Protein AF-A0A256WCF7-F1 (afdb_monomer)

pLDDT: mean 85.11, std 7.64, range [56.72, 96.38]

Sequence (107 aa):
MAYAKAINKQRKRTGKLFKEATKAECISCQDGITPSFYSDGGITKINIKAPEKQYPQICFDYIHQNPVKAGFVKTDVDWEFSSARDYFGGRKGTLVDFDMAKKYLDF

Solvent-accessible surface area (backbone atoms only — not comparable to full-atom values): 7014 Å² total; per-residue (Å²): 126,67,67,52,52,53,53,26,58,75,68,76,49,84,80,77,80,67,78,93,72,80,91,79,80,76,83,80,67,81,86,70,87,78,67,65,54,48,76,56,98,88,43,84,42,71,63,76,81,54,69,82,34,51,56,56,37,50,52,51,53,49,63,44,41,45,49,32,77,71,65,77,34,93,46,41,56,71,39,85,92,48,66,43,22,43,77,72,65,79,41,94,64,86,89,66,63,63,71,65,44,62,74,39,40,88,131

Radius of gyration: 20.77 Å; Cα contacts (8 Å, |Δi|>4): 76; chains: 1; bounding box: 57×39×44 Å

Mean predicted aligned error: 9.93 Å

Foldseek 3Di:
DVVQVVVCVVVVHDDGPDDPDDDDDDQPDDDDDDDQWDADPNDIDGPDDPVQQVVVASVVVVVLCVCVVVVNDVHSCPPPPDCSVVVVVVDVDPPDDVVVCVVRYDD

Secondary structure (DSSP, 8-state):
-HHHHHHHHHTT--S-SS-S------SS---S---SEEEETTEEEE----HHHHHHHHHHHHHHHHHHHTTS-SSGGG-TTSTHHHHTTS---SS--HHHHHHH---

Structure (mmCIF, N/CA/C/O backbone):
data_AF-A0A256WCF7-F1
#
_entry.id   AF-A0A256WCF7-F1
#
loop_
_atom_site.group_PDB
_atom_site.id
_atom_site.type_symbol
_atom_site.label_atom_id
_atom_site.label_alt_id
_atom_site.label_comp_id
_atom_site.label_asym_id
_atom_site.label_entity_id
_atom_site.label_seq_id
_atom_site.pdbx_PDB_ins_code
_atom_site.Cartn_x
_atom_site.Cartn_y
_atom_site.Cartn_z
_atom_site.occupancy
_atom_site.B_iso_or_equiv
_atom_site.auth_seq_id
_atom_site.auth_comp_id
_atom_site.auth_asym_id
_atom_site.auth_atom_id
_atom_site.pdbx_PDB_model_num
ATOM 1 N N . MET A 1 1 ? -32.553 10.235 16.517 1.00 56.72 1 MET A N 1
ATOM 2 C CA . MET A 1 1 ? -32.816 8.923 15.874 1.00 56.72 1 MET A CA 1
ATOM 3 C C . MET A 1 1 ? -33.013 7.832 16.933 1.00 56.72 1 MET A C 1
ATOM 5 O O . MET A 1 1 ? -32.041 7.413 17.552 1.00 56.72 1 MET A O 1
ATOM 9 N N . ALA A 1 2 ? -34.254 7.403 17.191 1.00 76.19 2 ALA A N 1
ATOM 10 C CA . ALA A 1 2 ? -34.583 6.400 18.221 1.00 76.19 2 ALA A CA 1
ATOM 11 C C . ALA A 1 2 ? -34.310 4.945 17.775 1.00 76.19 2 ALA A C 1
ATOM 13 O O . ALA A 1 2 ? -33.847 4.129 18.569 1.00 76.19 2 ALA A O 1
ATOM 14 N N . TYR A 1 3 ? -34.504 4.651 16.486 1.00 81.88 3 TYR A N 1
ATOM 15 C CA . TYR A 1 3 ? -34.320 3.325 15.881 1.00 81.88 3 TYR A CA 1
ATOM 16 C C . TYR A 1 3 ? -32.905 2.748 16.074 1.00 81.88 3 TYR A C 1
ATOM 18 O O . TYR A 1 3 ? -32.739 1.640 16.580 1.00 81.88 3 TYR A O 1
ATOM 26 N N . ALA A 1 4 ? -31.869 3.538 15.770 1.00 82.94 4 ALA A N 1
ATOM 27 C CA . ALA A 1 4 ? -30.476 3.116 15.932 1.00 82.94 4 ALA A CA 1
ATOM 28 C C . ALA A 1 4 ? -30.125 2.754 17.390 1.00 82.94 4 ALA A C 1
ATOM 30 O O . ALA A 1 4 ? -29.392 1.797 17.637 1.00 82.94 4 ALA A O 1
ATOM 31 N N . LYS A 1 5 ? -30.686 3.485 18.368 1.00 84.88 5 LYS A N 1
ATOM 32 C CA . LYS A 1 5 ? -30.499 3.194 19.799 1.00 84.88 5 LYS A CA 1
ATOM 33 C C . LYS A 1 5 ? -31.179 1.886 20.211 1.00 84.88 5 LYS A C 1
ATOM 35 O O . LYS A 1 5 ? -30.583 1.124 20.967 1.00 84.88 5 LYS A O 1
ATOM 40 N N . ALA A 1 6 ? -32.387 1.616 19.712 1.00 91.12 6 ALA A N 1
ATOM 41 C CA . ALA A 1 6 ? -33.121 0.387 20.016 1.00 91.12 6 ALA A CA 1
ATOM 42 C C . ALA A 1 6 ? -32.364 -0.866 19.540 1.00 91.12 6 ALA A C 1
ATOM 44 O O . ALA A 1 6 ? -32.182 -1.801 20.317 1.00 91.12 6 ALA A O 1
ATOM 45 N N . ILE A 1 7 ? -31.831 -0.844 18.313 1.00 90.12 7 ILE A N 1
ATOM 46 C CA . ILE A 1 7 ? -31.038 -1.953 17.756 1.00 90.12 7 ILE A CA 1
ATOM 47 C C . ILE A 1 7 ? -29.751 -2.181 18.548 1.00 90.12 7 ILE A C 1
ATOM 49 O O . ILE A 1 7 ? -29.406 -3.320 18.868 1.00 90.12 7 ILE A O 1
ATOM 53 N N . ASN A 1 8 ? -29.044 -1.103 18.893 1.00 92.31 8 ASN A N 1
ATOM 54 C CA . ASN A 1 8 ? -27.821 -1.203 19.681 1.00 92.31 8 ASN A CA 1
ATOM 55 C C . ASN A 1 8 ? -28.102 -1.796 21.068 1.00 92.31 8 ASN A C 1
ATOM 57 O O . ASN A 1 8 ? -27.409 -2.724 21.480 1.00 92.31 8 ASN A O 1
ATOM 61 N N . LYS A 1 9 ? -29.185 -1.373 21.732 1.00 92.00 9 LYS A N 1
ATOM 62 C CA . LYS A 1 9 ? -29.621 -1.950 23.011 1.00 92.00 9 LYS A CA 1
ATOM 63 C C . LYS A 1 9 ? -29.989 -3.434 22.883 1.00 92.00 9 LYS A C 1
ATOM 65 O O . LYS A 1 9 ? -29.507 -4.237 23.676 1.00 92.00 9 LYS A O 1
ATOM 70 N N . GLN A 1 10 ? -30.777 -3.809 21.873 1.00 94.44 10 GLN A N 1
ATOM 71 C CA . GLN A 1 10 ? -31.172 -5.202 21.619 1.00 94.44 10 GLN A CA 1
ATOM 72 C C . GLN A 1 10 ? -29.955 -6.116 21.410 1.00 94.44 10 GLN A C 1
ATOM 74 O O . GLN A 1 10 ? -29.932 -7.242 21.897 1.00 94.44 10 GLN A O 1
ATOM 79 N N . ARG A 1 11 ? -28.924 -5.628 20.710 1.00 93.31 11 ARG A N 1
ATOM 80 C CA . ARG A 1 11 ? -27.709 -6.397 20.403 1.00 93.31 11 ARG A CA 1
ATOM 81 C C . ARG A 1 11 ? -26.597 -6.265 21.451 1.00 93.31 11 ARG A C 1
ATOM 83 O O . ARG A 1 11 ? -25.505 -6.771 21.205 1.00 93.31 11 ARG A O 1
ATOM 90 N N . LYS A 1 12 ? -26.849 -5.588 22.580 1.00 93.94 12 LYS A N 1
ATOM 91 C CA . LYS A 1 12 ? -25.848 -5.270 23.620 1.00 93.94 12 LYS A CA 1
ATOM 92 C C . LYS A 1 12 ? -24.608 -4.543 23.058 1.00 93.94 12 LYS A C 1
ATOM 94 O O . LYS A 1 12 ? -23.477 -4.872 23.395 1.00 93.94 12 LYS A O 1
ATOM 99 N N . ARG A 1 13 ? -24.822 -3.566 22.170 1.00 91.38 13 ARG A N 1
ATOM 100 C CA . ARG A 1 13 ? -23.787 -2.749 21.507 1.00 91.38 13 ARG A CA 1
ATOM 101 C C . ARG A 1 13 ? -23.956 -1.274 21.866 1.00 91.38 13 ARG A C 1
ATOM 103 O O . ARG A 1 13 ? -25.040 -0.840 22.248 1.00 91.38 13 ARG A O 1
ATOM 110 N N . THR A 1 14 ? -22.909 -0.482 21.671 1.00 85.38 14 THR A N 1
ATOM 111 C CA . THR A 1 14 ? -22.932 0.983 21.808 1.00 85.38 14 THR A CA 1
ATOM 112 C C . THR A 1 14 ? -22.367 1.639 20.540 1.00 85.38 14 THR A C 1
ATOM 114 O O . THR A 1 14 ? -21.736 0.974 19.721 1.00 85.38 14 THR A O 1
ATOM 117 N N . GLY A 1 15 ? -22.636 2.934 20.333 1.00 81.81 15 GLY A N 1
ATOM 118 C CA . GLY A 1 15 ? -22.123 3.706 19.187 1.00 81.81 15 GLY A CA 1
ATOM 119 C C . GLY A 1 15 ? -23.176 4.111 18.146 1.00 81.81 15 GLY A C 1
ATOM 120 O O . GLY A 1 15 ? -24.380 3.943 18.351 1.00 81.81 15 GLY A O 1
ATOM 121 N N . LYS A 1 16 ? -22.727 4.698 17.027 1.00 84.25 16 LYS A N 1
ATOM 122 C CA . LYS A 1 16 ? -23.588 5.059 15.886 1.00 84.25 16 LYS A CA 1
ATOM 123 C C . LYS A 1 16 ? -23.830 3.820 15.013 1.00 84.25 16 LYS A C 1
ATOM 125 O O . LYS A 1 16 ? -22.873 3.173 14.604 1.00 84.25 16 LYS A O 1
ATOM 130 N N . LEU A 1 17 ? -25.097 3.500 14.724 1.00 83.94 17 LEU A N 1
ATOM 131 C CA . LEU A 1 17 ? -25.459 2.368 13.851 1.00 83.94 17 LEU A CA 1
ATOM 132 C C . LEU A 1 17 ? -25.105 2.638 12.378 1.00 83.94 17 LEU A C 1
ATOM 134 O O . LEU A 1 17 ? -24.702 1.728 11.665 1.00 83.94 17 LEU A O 1
ATOM 138 N N . PHE A 1 18 ? -25.214 3.897 11.955 1.00 81.94 18 PHE A N 1
ATOM 139 C CA . PHE A 1 18 ? -24.805 4.373 10.638 1.00 81.94 18 PHE A CA 1
ATOM 140 C C . PHE A 1 18 ? -23.6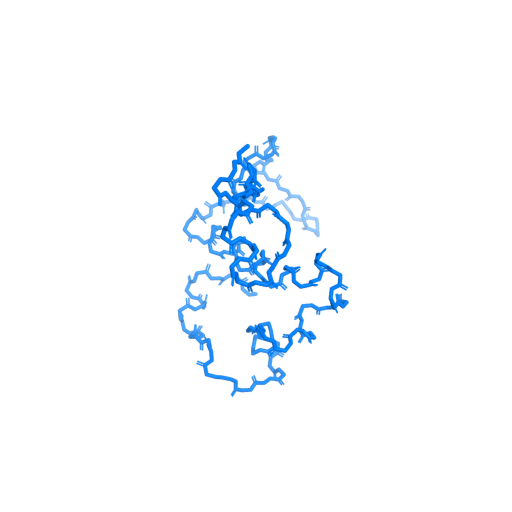97 5.412 10.828 1.00 81.94 18 PHE A C 1
ATOM 142 O O . PHE A 1 18 ? -23.858 6.347 11.617 1.00 81.94 18 PHE A O 1
ATOM 149 N N . LYS A 1 19 ? -22.558 5.239 10.152 1.00 74.31 19 LYS A N 1
ATOM 150 C CA . LYS A 1 19 ? -21.520 6.274 10.084 1.00 74.31 19 LYS A CA 1
ATOM 151 C C . LYS A 1 19 ? -21.917 7.272 8.997 1.00 74.31 19 LYS A C 1
ATOM 153 O O . LYS A 1 19 ? -22.164 6.870 7.870 1.00 74.31 19 LYS A O 1
ATOM 158 N N . GLU A 1 20 ? -21.983 8.554 9.349 1.00 73.25 20 GLU A N 1
ATOM 159 C CA . GLU A 1 20 ? -22.419 9.634 8.443 1.00 73.25 20 GLU A CA 1
ATOM 160 C C . GLU A 1 20 ? -21.383 9.973 7.356 1.00 73.25 20 GLU A C 1
ATOM 162 O O . GLU A 1 20 ? -21.750 10.565 6.349 1.00 73.25 20 GLU A O 1
ATOM 167 N N . ALA A 1 21 ? -20.113 9.581 7.523 1.00 74.56 21 ALA A N 1
ATOM 168 C CA . ALA A 1 21 ? -19.054 9.828 6.545 1.00 74.56 21 ALA A CA 1
ATOM 169 C C . ALA A 1 21 ? -18.086 8.638 6.439 1.00 74.56 21 ALA A C 1
ATOM 171 O O . ALA A 1 21 ? -17.515 8.196 7.442 1.00 74.56 21 ALA A O 1
ATOM 172 N N . THR A 1 22 ? -17.877 8.154 5.214 1.00 75.06 22 THR A N 1
ATOM 173 C CA . THR A 1 22 ? -16.792 7.231 4.852 1.00 75.06 22 THR A CA 1
ATOM 174 C C . THR A 1 22 ? -15.666 8.059 4.246 1.00 75.06 22 THR A C 1
ATOM 176 O O . THR A 1 22 ? -15.912 8.853 3.341 1.00 75.06 22 THR A 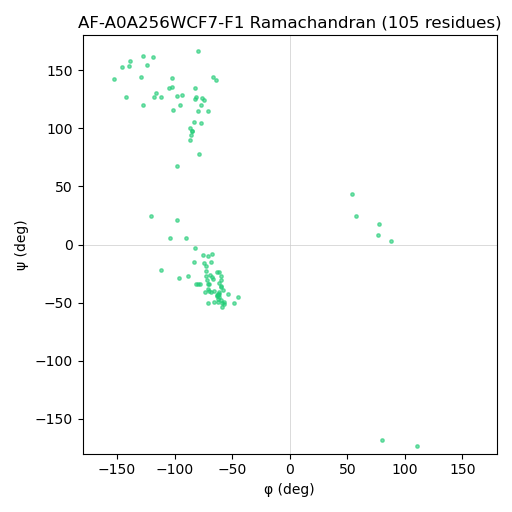O 1
ATOM 179 N N . LYS A 1 23 ? -14.434 7.910 4.744 1.00 73.88 23 LYS A N 1
ATOM 180 C CA . LYS A 1 23 ? -13.268 8.527 4.103 1.00 73.88 23 LYS A CA 1
ATOM 181 C C . LYS A 1 23 ? -12.923 7.710 2.860 1.00 73.88 23 LYS A C 1
ATOM 183 O O . LYS A 1 23 ? -12.754 6.499 2.973 1.00 73.88 23 LYS A O 1
ATOM 188 N N . ALA A 1 24 ? -12.841 8.367 1.711 1.00 81.25 24 ALA A N 1
ATOM 189 C CA . ALA A 1 24 ? -12.313 7.790 0.485 1.00 81.25 24 ALA A CA 1
ATOM 190 C C . ALA A 1 24 ? -11.003 8.506 0.161 1.00 81.25 24 ALA A C 1
ATOM 192 O O . ALA A 1 24 ? -10.969 9.736 0.126 1.00 81.25 24 ALA A O 1
ATOM 193 N N . GLU A 1 25 ? -9.936 7.742 -0.040 1.00 81.44 25 GLU A N 1
ATOM 194 C CA . GLU A 1 25 ? -8.686 8.274 -0.571 1.00 81.44 25 GLU A CA 1
ATOM 195 C C . GLU A 1 25 ? -8.698 8.080 -2.082 1.00 81.44 25 GLU A C 1
ATOM 197 O O . GLU A 1 25 ? -8.987 6.989 -2.579 1.00 81.44 25 GLU A O 1
ATOM 202 N N . CYS A 1 26 ? -8.433 9.156 -2.819 1.00 84.19 26 CYS A N 1
ATOM 203 C CA . CYS A 1 26 ? -8.246 9.040 -4.252 1.00 84.19 26 CYS A CA 1
ATOM 204 C C . CYS A 1 26 ? -6.845 8.482 -4.501 1.00 84.19 26 CYS A C 1
ATOM 206 O O . CYS A 1 26 ? -5.857 9.066 -4.073 1.00 84.19 26 CYS A O 1
ATOM 208 N N . ILE A 1 27 ? -6.774 7.329 -5.162 1.00 79.81 27 ILE A N 1
ATOM 209 C CA . ILE A 1 27 ? -5.512 6.618 -5.407 1.00 79.81 27 ILE A CA 1
ATOM 210 C C . ILE A 1 27 ? -4.861 7.104 -6.715 1.00 79.81 27 ILE A C 1
ATOM 212 O O . ILE A 1 27 ? -3.647 7.072 -6.865 1.00 79.81 27 ILE A O 1
ATOM 216 N N . SER A 1 28 ? -5.661 7.590 -7.667 1.00 80.19 28 SER A N 1
ATOM 217 C CA . SER A 1 28 ? -5.211 8.013 -8.999 1.00 80.19 28 SER A CA 1
ATOM 218 C C . SER A 1 28 ? -5.506 9.486 -9.294 1.00 80.19 28 SER A C 1
ATOM 220 O O . SER A 1 28 ? -5.671 9.858 -10.459 1.00 80.19 28 SER A O 1
ATOM 222 N N . CYS A 1 29 ? -5.637 10.325 -8.262 1.00 82.12 29 CYS A N 1
ATOM 223 C CA . CYS A 1 29 ? -5.787 11.763 -8.461 1.00 82.12 29 CYS A CA 1
ATOM 224 C C . CYS A 1 29 ? -4.528 12.344 -9.108 1.00 82.12 29 CYS A C 1
ATOM 226 O O . CYS A 1 29 ? -3.401 11.932 -8.837 1.00 82.12 29 CYS A O 1
ATOM 228 N N . GLN A 1 30 ? -4.735 13.298 -10.011 1.00 75.06 30 GLN A N 1
ATOM 229 C CA . GLN A 1 30 ? -3.645 14.077 -10.577 1.00 75.06 30 GLN A CA 1
ATOM 230 C C . GLN A 1 30 ? -3.353 15.235 -9.629 1.00 75.06 3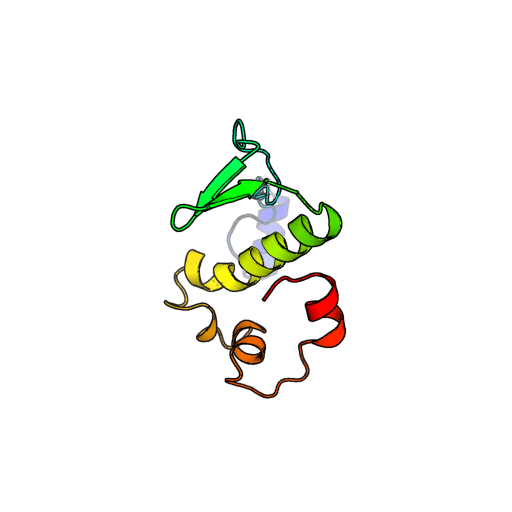0 GLN A C 1
ATOM 232 O O . GLN A 1 30 ? -4.031 16.260 -9.663 1.00 75.06 30 GLN A O 1
ATOM 237 N N . ASP A 1 31 ? -2.347 15.059 -8.780 1.00 70.69 31 ASP A N 1
ATOM 238 C CA . ASP A 1 31 ? -1.904 16.109 -7.871 1.00 70.69 31 ASP A CA 1
ATOM 239 C C . ASP A 1 31 ? -0.880 17.000 -8.589 1.00 70.69 31 ASP A C 1
ATOM 241 O O . ASP A 1 31 ? 0.325 16.751 -8.596 1.00 70.69 31 ASP A O 1
ATOM 245 N N . GLY A 1 32 ? -1.389 18.042 -9.252 1.00 80.25 32 GLY A N 1
ATOM 246 C CA . GLY A 1 32 ? -0.582 19.061 -9.923 1.00 80.25 32 GLY A CA 1
ATOM 247 C C . GLY A 1 32 ? -0.035 18.668 -11.301 1.00 80.25 32 GLY A C 1
ATOM 248 O O . GLY A 1 32 ? -0.452 17.694 -11.930 1.00 80.25 32 GLY A O 1
ATOM 249 N N . ILE A 1 33 ? 0.896 19.484 -11.806 1.00 76.38 33 ILE A N 1
ATOM 250 C CA . ILE A 1 33 ? 1.513 19.303 -13.126 1.00 76.38 33 ILE A CA 1
ATOM 251 C C . ILE A 1 33 ? 2.649 18.285 -12.993 1.00 76.38 33 ILE A C 1
ATOM 253 O O . ILE A 1 33 ? 3.715 18.601 -12.467 1.00 76.38 33 ILE A O 1
ATOM 257 N N . THR A 1 34 ? 2.438 17.059 -13.480 1.00 74.69 34 THR A N 1
ATOM 258 C CA . THR A 1 34 ? 3.531 16.085 -13.596 1.00 74.69 34 THR A CA 1
ATOM 259 C C . THR A 1 34 ? 4.435 16.478 -14.773 1.00 74.69 34 THR A C 1
ATOM 261 O O . THR A 1 34 ? 3.929 16.586 -15.892 1.00 74.69 34 THR A O 1
ATOM 264 N N . PRO A 1 35 ? 5.753 16.672 -14.580 1.00 82.19 35 PRO A N 1
ATOM 265 C CA . PRO A 1 35 ? 6.649 16.991 -15.683 1.00 82.19 35 PRO A CA 1
ATOM 266 C C . PRO A 1 35 ? 6.767 15.809 -16.656 1.00 82.19 35 PRO A C 1
ATOM 268 O O . PRO A 1 35 ? 6.770 14.638 -16.263 1.00 82.19 35 PRO A O 1
ATOM 271 N N . SER A 1 36 ? 6.878 16.132 -17.945 1.00 81.75 36 SER A N 1
ATOM 272 C CA . SER A 1 36 ? 7.024 15.165 -19.041 1.00 81.75 36 SER A CA 1
ATOM 273 C C . SER A 1 36 ? 8.370 14.435 -19.034 1.00 81.75 36 SER A C 1
ATOM 275 O O . SER A 1 36 ? 8.514 13.412 -19.698 1.00 81.75 36 SER A O 1
ATOM 277 N N . PHE A 1 37 ? 9.353 14.937 -18.287 1.00 87.44 37 PHE A N 1
ATOM 278 C CA . PHE A 1 37 ? 10.665 14.325 -18.113 1.00 87.44 37 PHE A CA 1
ATOM 279 C C . PHE A 1 37 ? 11.202 14.583 -16.703 1.00 87.44 37 PHE A C 1
ATOM 281 O O . PHE A 1 37 ? 10.857 15.583 -16.074 1.00 87.44 37 PHE A O 1
ATOM 288 N N . TYR A 1 38 ? 12.055 13.687 -16.216 1.00 85.06 38 TYR A N 1
ATOM 289 C CA . TYR A 1 38 ? 12.754 13.832 -14.941 1.00 85.06 38 TYR A CA 1
ATOM 290 C C . TYR A 1 38 ? 14.200 13.349 -15.056 1.00 85.06 38 TYR A C 1
ATOM 292 O O . TYR A 1 38 ? 14.529 12.526 -15.913 1.00 85.06 38 TYR A O 1
ATOM 300 N N . SER A 1 39 ? 15.067 13.891 -14.204 1.00 85.19 39 SER A N 1
ATOM 301 C CA . SER A 1 39 ? 16.479 13.519 -14.148 1.00 85.19 39 SER A CA 1
ATOM 302 C C . SER A 1 39 ? 16.678 12.461 -13.074 1.00 85.19 39 SER A C 1
ATOM 304 O O . SER A 1 39 ? 16.406 12.716 -11.904 1.00 85.19 39 SER A O 1
ATOM 306 N N . ASP A 1 40 ? 17.172 11.292 -13.464 1.00 83.19 40 ASP A N 1
ATOM 307 C CA . ASP A 1 40 ? 17.529 10.212 -12.546 1.00 83.19 40 ASP A CA 1
ATOM 308 C C . ASP A 1 40 ? 18.968 9.775 -12.827 1.00 83.19 40 ASP A C 1
ATOM 310 O O . ASP A 1 40 ? 19.307 9.430 -13.960 1.00 83.19 40 ASP A O 1
ATOM 314 N N . GLY A 1 41 ? 19.842 9.882 -11.823 1.00 81.81 41 GLY A N 1
ATOM 315 C CA . GLY A 1 41 ? 21.264 9.537 -11.955 1.00 81.81 41 GLY A CA 1
ATOM 316 C C . GLY A 1 41 ? 22.025 10.295 -13.057 1.00 81.81 41 GLY A C 1
ATOM 317 O O . GLY A 1 41 ? 23.017 9.785 -13.565 1.00 81.81 41 GLY A O 1
ATOM 318 N N . GLY A 1 42 ? 21.560 11.486 -13.460 1.00 84.25 42 GLY A N 1
ATOM 319 C CA . GLY A 1 42 ? 22.153 12.276 -14.551 1.00 84.25 42 GLY A CA 1
ATOM 320 C C . GLY A 1 42 ? 21.624 11.951 -15.955 1.00 84.25 42 GLY A C 1
ATOM 321 O O . GLY A 1 42 ? 22.077 12.556 -16.924 1.00 84.25 42 GLY A O 1
ATOM 322 N N . ILE A 1 43 ? 20.650 11.045 -16.078 1.00 82.44 43 ILE A N 1
ATOM 323 C CA . ILE A 1 43 ? 19.989 10.691 -17.341 1.00 82.44 43 ILE A CA 1
ATOM 324 C C . ILE A 1 43 ? 18.590 11.316 -17.368 1.00 82.44 43 ILE A C 1
ATOM 326 O O . ILE A 1 43 ? 17.847 11.233 -16.388 1.00 82.44 43 ILE A O 1
ATOM 330 N N . THR A 1 44 ? 18.207 11.926 -18.493 1.00 85.38 44 THR A N 1
ATOM 331 C CA . THR A 1 44 ? 16.842 12.419 -18.716 1.00 85.38 44 THR A CA 1
ATOM 332 C C . THR A 1 44 ? 15.924 11.267 -19.119 1.00 85.38 44 THR A C 1
ATOM 334 O O . THR A 1 44 ? 16.073 10.665 -20.182 1.00 85.38 44 THR A O 1
ATOM 337 N N . LYS A 1 45 ? 14.949 10.950 -18.266 1.00 83.25 45 LYS A N 1
ATOM 338 C CA . LYS A 1 45 ? 13.922 9.935 -18.528 1.00 83.25 45 LYS A CA 1
ATOM 339 C C . LYS A 1 45 ? 12.617 10.613 -18.931 1.00 83.25 45 LYS A C 1
ATOM 341 O O . LYS A 1 45 ? 12.209 11.596 -18.313 1.00 83.25 45 LYS A O 1
ATOM 346 N N . ILE A 1 46 ? 11.962 10.088 -19.966 1.00 80.88 46 ILE A N 1
ATOM 347 C CA . ILE A 1 46 ? 10.638 10.544 -20.409 1.00 80.88 46 ILE A CA 1
ATOM 348 C C . ILE A 1 46 ? 9.579 9.868 -19.536 1.00 80.88 46 ILE A C 1
ATOM 350 O O . ILE A 1 46 ? 9.623 8.659 -19.315 1.00 80.88 46 ILE A O 1
ATOM 354 N N . ASN A 1 47 ? 8.605 10.641 -19.065 1.00 76.69 47 ASN A N 1
ATOM 355 C CA . ASN A 1 47 ? 7.478 10.148 -18.285 1.00 76.69 47 ASN A CA 1
ATOM 356 C C . ASN A 1 47 ? 6.426 9.513 -19.209 1.00 76.69 47 ASN A C 1
ATOM 358 O O . ASN A 1 47 ? 5.418 10.129 -19.557 1.00 76.69 47 ASN A O 1
ATOM 362 N N . ILE A 1 48 ? 6.696 8.288 -19.660 1.00 73.88 48 ILE A N 1
ATOM 363 C CA . ILE A 1 48 ? 5.760 7.499 -20.463 1.00 73.88 48 ILE A CA 1
ATOM 364 C C . ILE A 1 48 ? 4.840 6.756 -19.493 1.00 73.88 48 ILE A C 1
ATOM 366 O O . ILE A 1 48 ? 5.174 5.680 -19.002 1.00 73.88 48 ILE A O 1
ATOM 370 N N . LYS A 1 49 ? 3.678 7.339 -19.184 1.00 69.31 49 LYS A N 1
ATOM 371 C CA . LYS A 1 49 ? 2.673 6.657 -18.361 1.00 69.31 49 LYS A CA 1
ATOM 372 C C . LYS A 1 49 ? 2.054 5.526 -19.181 1.00 69.31 49 LYS A C 1
ATOM 374 O O . LYS A 1 49 ? 1.378 5.793 -20.169 1.00 69.31 49 LYS A O 1
ATOM 379 N N . ALA A 1 50 ? 2.269 4.278 -18.767 1.00 74.81 50 ALA A N 1
ATOM 380 C CA . ALA A 1 50 ? 1.467 3.143 -19.210 1.00 74.81 50 ALA A CA 1
ATOM 381 C C . ALA A 1 50 ? 0.216 3.074 -18.312 1.00 74.81 50 ALA A C 1
ATOM 383 O O . ALA A 1 50 ? 0.304 2.555 -17.194 1.00 74.81 50 ALA A O 1
ATOM 384 N N . PRO A 1 51 ? -0.942 3.614 -18.741 1.00 72.81 51 PRO A N 1
ATOM 385 C CA . PRO A 1 51 ? -2.106 3.751 -17.865 1.00 72.81 51 PRO A CA 1
AT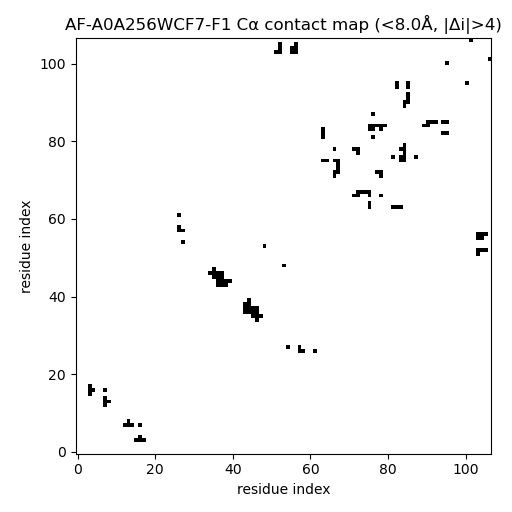OM 386 C C . PRO A 1 51 ? -2.596 2.400 -17.324 1.00 72.81 51 PRO A C 1
ATOM 388 O O . PRO A 1 51 ? -3.071 2.330 -16.194 1.00 72.81 51 PRO A O 1
ATOM 391 N N . GLU A 1 52 ? -2.414 1.323 -18.094 1.00 78.12 52 GLU A N 1
ATOM 392 C CA . GLU A 1 52 ? -2.827 -0.035 -17.720 1.00 78.12 52 GLU A CA 1
ATOM 393 C C . GLU A 1 52 ? -2.032 -0.630 -16.552 1.00 78.12 52 GLU A C 1
ATOM 395 O O . GLU A 1 52 ? -2.567 -1.455 -15.817 1.00 78.12 52 GLU A O 1
ATOM 400 N N . LYS A 1 53 ? -0.777 -0.208 -16.357 1.00 83.19 53 LYS A N 1
ATOM 401 C CA . LYS A 1 53 ? 0.074 -0.658 -15.243 1.00 83.19 53 LYS A CA 1
ATOM 402 C C . LYS A 1 53 ? 0.056 0.302 -14.063 1.00 83.19 53 LYS A C 1
ATOM 404 O O . LYS A 1 53 ? 0.185 -0.113 -12.916 1.00 83.19 53 LYS A O 1
ATOM 409 N N . GLN A 1 54 ? -0.167 1.586 -14.338 1.00 84.31 54 GLN A N 1
ATOM 410 C CA . GLN A 1 54 ? -0.139 2.624 -13.317 1.00 84.31 54 GLN A CA 1
ATOM 411 C C . GLN A 1 54 ? -1.160 2.357 -12.204 1.00 84.31 54 GLN A C 1
ATOM 413 O O . GLN A 1 54 ? -0.810 2.396 -11.030 1.00 84.31 54 GLN A O 1
ATOM 418 N N . TYR A 1 55 ? -2.422 2.089 -12.550 1.00 87.31 55 TYR A N 1
ATOM 419 C CA . TYR A 1 55 ? -3.454 1.886 -11.531 1.00 87.31 55 TYR A CA 1
ATOM 420 C C . TYR A 1 55 ? -3.220 0.619 -10.684 1.00 87.31 55 TYR A C 1
ATOM 422 O O . TYR A 1 55 ? -3.205 0.746 -9.458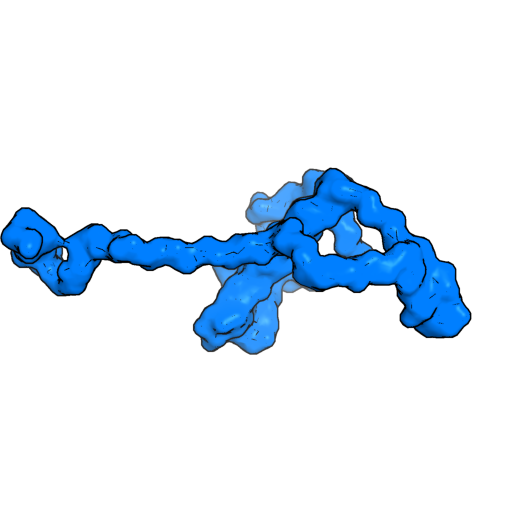 1.00 87.3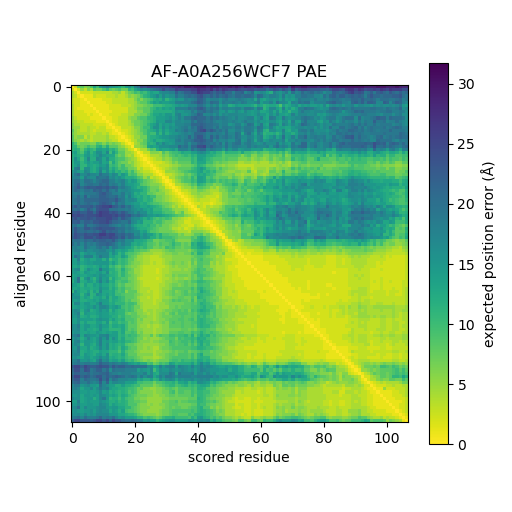1 55 TYR A O 1
ATOM 430 N N . PRO A 1 56 ? -2.962 -0.570 -11.276 1.00 90.56 56 PRO A N 1
ATOM 431 C CA . PRO A 1 56 ? -2.596 -1.761 -10.510 1.00 90.56 56 PRO A CA 1
ATOM 432 C C . PRO A 1 56 ? -1.408 -1.552 -9.572 1.00 90.56 56 PRO A C 1
ATOM 434 O O . PRO A 1 56 ? -1.491 -1.976 -8.422 1.00 90.56 56 PRO A O 1
ATOM 437 N N . GLN A 1 57 ? -0.354 -0.860 -10.019 1.00 89.25 57 GLN A N 1
ATOM 438 C CA . GLN A 1 57 ? 0.820 -0.581 -9.191 1.00 89.25 57 GLN A CA 1
ATOM 439 C C . GLN A 1 57 ? 0.462 0.273 -7.971 1.00 89.25 57 GLN A C 1
ATOM 441 O O . GLN A 1 57 ? 0.772 -0.095 -6.842 1.00 89.25 57 GLN A O 1
ATOM 446 N N . ILE A 1 58 ? -0.262 1.380 -8.165 1.00 89.62 58 ILE A N 1
ATOM 447 C CA . ILE A 1 58 ? -0.611 2.252 -7.036 1.00 89.62 58 ILE A CA 1
ATOM 448 C C . ILE A 1 58 ? -1.559 1.524 -6.070 1.00 89.62 58 ILE A C 1
ATOM 450 O O . ILE A 1 58 ? -1.413 1.634 -4.853 1.00 89.62 58 ILE A O 1
ATOM 454 N N . CYS A 1 59 ? -2.520 0.749 -6.581 1.00 90.62 59 CYS A N 1
ATOM 455 C CA . CYS A 1 59 ? -3.385 -0.075 -5.737 1.00 90.62 59 CYS A CA 1
ATOM 456 C C . CYS A 1 59 ? -2.595 -1.125 -4.951 1.00 90.62 59 CYS A C 1
ATOM 458 O O . CYS A 1 59 ? -2.883 -1.344 -3.773 1.00 90.62 59 CYS A O 1
ATOM 460 N N . PHE A 1 60 ? -1.608 -1.755 -5.586 1.00 92.12 60 PHE A N 1
ATOM 461 C CA . PHE A 1 60 ? -0.719 -2.713 -4.948 1.00 92.12 60 PHE A CA 1
ATOM 462 C C . PHE A 1 60 ? 0.027 -2.068 -3.779 1.00 92.12 60 PHE A C 1
ATOM 464 O O . PHE A 1 60 ? -0.089 -2.547 -2.648 1.00 92.12 60 PHE A O 1
ATOM 471 N N . ASP A 1 61 ? 0.700 -0.944 -4.018 1.00 91.31 61 ASP A N 1
ATOM 472 C CA . ASP A 1 61 ? 1.449 -0.220 -2.990 1.00 91.31 61 ASP A CA 1
ATOM 473 C C . ASP A 1 61 ? 0.521 0.250 -1.862 1.00 91.31 61 ASP A C 1
ATOM 475 O O . ASP A 1 61 ? 0.821 0.087 -0.679 1.00 91.31 61 ASP A O 1
ATOM 479 N N . TYR A 1 62 ? -0.657 0.774 -2.213 1.00 92.25 62 TYR A N 1
ATOM 480 C CA . TYR A 1 62 ? -1.657 1.225 -1.249 1.00 92.25 62 TYR A CA 1
ATOM 481 C C . TYR A 1 62 ? -2.066 0.111 -0.280 1.00 92.25 62 TYR A C 1
ATOM 483 O O . TYR A 1 62 ? -2.018 0.299 0.938 1.00 92.25 62 TYR A O 1
ATOM 491 N N . ILE A 1 63 ? -2.439 -1.058 -0.808 1.00 92.62 63 ILE A N 1
ATOM 492 C CA . ILE A 1 63 ? -2.912 -2.186 0.001 1.00 92.62 63 ILE A CA 1
ATOM 493 C C . ILE A 1 63 ? -1.819 -2.664 0.964 1.00 92.62 63 ILE A C 1
ATOM 495 O O . ILE A 1 63 ? -2.110 -2.890 2.140 1.00 92.62 63 ILE A O 1
ATOM 499 N N . HIS A 1 64 ? -0.575 -2.779 0.493 1.00 93.69 64 HIS A N 1
ATOM 500 C CA . HIS A 1 64 ? 0.548 -3.252 1.307 1.00 93.69 64 HIS A CA 1
ATOM 501 C C . HIS A 1 64 ? 0.997 -2.224 2.356 1.00 93.69 64 HIS A C 1
ATOM 503 O O . HIS A 1 64 ? 1.395 -2.607 3.454 1.00 93.69 64 HIS A O 1
ATOM 509 N N . GLN A 1 65 ? 0.843 -0.926 2.078 1.00 94.12 65 GLN A N 1
ATOM 510 C CA . GLN A 1 65 ? 1.196 0.152 3.007 1.00 94.12 65 GLN A CA 1
ATOM 511 C C . GLN A 1 65 ? 0.110 0.467 4.048 1.00 94.12 65 GLN A C 1
ATOM 513 O O . GLN A 1 65 ? 0.400 1.118 5.051 1.00 94.12 65 GLN A O 1
ATOM 518 N N . ASN A 1 66 ? -1.130 -0.001 3.872 1.00 94.00 66 ASN A N 1
ATOM 519 C CA . ASN A 1 66 ? -2.214 0.175 4.850 1.00 94.00 66 ASN A CA 1
ATOM 520 C C . ASN A 1 66 ? -1.839 -0.182 6.304 1.00 94.00 66 ASN A C 1
ATOM 522 O O . ASN A 1 66 ? -2.089 0.642 7.187 1.00 94.00 66 ASN A O 1
ATOM 526 N N . PRO A 1 67 ? -1.242 -1.353 6.604 1.00 95.75 67 PRO A N 1
ATOM 527 C CA . PRO A 1 67 ? -0.871 -1.706 7.974 1.00 95.75 67 PRO A CA 1
ATOM 528 C C . PRO A 1 67 ? 0.248 -0.819 8.547 1.00 95.75 67 PRO A C 1
ATOM 530 O O . PRO A 1 67 ? 0.240 -0.540 9.748 1.00 95.75 67 PRO A O 1
ATOM 533 N N . VAL A 1 68 ? 1.150 -0.308 7.701 1.00 96.31 68 VAL A N 1
ATOM 534 C CA . VAL A 1 68 ? 2.194 0.654 8.098 1.00 96.31 68 VAL A CA 1
ATOM 535 C C . VAL A 1 68 ? 1.573 2.015 8.411 1.00 96.31 68 VAL A C 1
ATOM 537 O O . VAL A 1 68 ? 1.774 2.561 9.494 1.00 96.31 68 VAL A O 1
ATOM 540 N N . LYS A 1 69 ? 0.738 2.543 7.507 1.00 93.44 69 LYS A N 1
ATOM 541 C CA . LYS A 1 69 ? 0.028 3.824 7.682 1.00 93.44 69 LYS A CA 1
ATOM 542 C C . LYS A 1 69 ? -0.914 3.821 8.886 1.00 93.44 69 LYS A C 1
ATOM 544 O O . LYS A 1 69 ? -1.087 4.849 9.533 1.00 93.44 69 LYS A O 1
ATOM 549 N N . ALA A 1 70 ? -1.516 2.674 9.195 1.00 93.06 70 ALA A N 1
ATOM 550 C CA . ALA A 1 70 ? -2.348 2.493 10.381 1.00 93.06 70 ALA A CA 1
ATOM 551 C C . ALA A 1 70 ? -1.535 2.378 11.687 1.00 93.06 70 ALA A C 1
ATOM 553 O O . ALA A 1 70 ? -2.124 2.393 12.766 1.00 93.06 70 ALA A O 1
ATOM 554 N N . GLY A 1 71 ? -0.204 2.275 11.603 1.00 94.56 71 GLY A N 1
ATOM 555 C CA . GLY A 1 71 ? 0.692 2.167 12.752 1.00 94.56 71 GLY A CA 1
ATOM 556 C C . GLY A 1 71 ? 0.724 0.780 13.393 1.00 94.56 71 GLY A C 1
ATOM 557 O O . GLY A 1 71 ? 1.160 0.657 14.536 1.00 94.56 71 GLY A O 1
ATOM 558 N N . PHE A 1 72 ? 0.257 -0.261 12.697 1.00 94.62 72 PHE A N 1
ATOM 559 C CA . PHE A 1 72 ? 0.286 -1.626 13.225 1.00 94.62 72 PHE A CA 1
ATOM 560 C C . PHE A 1 72 ? 1.673 -2.266 13.123 1.00 94.62 72 PHE A C 1
ATOM 562 O O . PHE A 1 72 ? 2.054 -3.040 13.998 1.00 94.62 72 PHE A O 1
ATOM 569 N N . VAL A 1 73 ? 2.426 -1.945 12.070 1.00 96.38 73 VAL A N 1
ATOM 570 C CA . VAL A 1 73 ? 3.765 -2.490 11.795 1.00 96.38 73 VAL A CA 1
ATOM 571 C C . VAL A 1 73 ? 4.703 -1.398 11.294 1.00 96.38 73 VAL A C 1
ATOM 573 O O . VAL A 1 73 ? 4.257 -0.372 10.785 1.00 96.38 73 VAL A O 1
ATOM 576 N N . LYS A 1 74 ? 6.015 -1.616 11.442 1.00 94.94 74 LYS A N 1
ATOM 577 C CA . LYS A 1 74 ? 7.045 -0.695 10.933 1.00 94.94 74 LYS A CA 1
ATOM 578 C C . LYS A 1 74 ? 7.312 -0.895 9.443 1.00 94.94 74 LYS A C 1
ATOM 580 O O . LYS A 1 74 ? 7.596 0.073 8.745 1.00 94.94 74 LYS A O 1
ATOM 585 N N . THR A 1 75 ? 7.206 -2.135 8.979 1.00 94.00 75 THR A N 1
ATOM 586 C CA . THR A 1 75 ? 7.422 -2.528 7.589 1.00 94.00 75 THR A CA 1
ATOM 587 C C . THR A 1 75 ? 6.230 -3.357 7.120 1.00 94.00 75 THR A C 1
ATOM 589 O O . THR A 1 75 ? 5.643 -4.111 7.891 1.00 94.00 75 THR A O 1
ATOM 592 N N . ASP A 1 76 ? 5.841 -3.204 5.860 1.00 93.94 76 ASP A N 1
ATOM 593 C CA . ASP A 1 76 ? 4.710 -3.905 5.241 1.00 93.94 76 ASP A CA 1
ATOM 594 C C . ASP A 1 76 ? 4.868 -5.436 5.253 1.00 93.94 76 ASP A C 1
ATOM 596 O O . ASP A 1 76 ? 3.896 -6.154 5.492 1.00 93.94 76 ASP A O 1
ATOM 600 N N . VAL A 1 77 ? 6.097 -5.935 5.087 1.00 93.25 77 VAL A N 1
ATOM 601 C CA . VAL A 1 77 ? 6.461 -7.365 5.164 1.00 93.25 77 VAL A CA 1
ATOM 602 C C . VAL A 1 77 ? 6.148 -7.995 6.530 1.00 93.25 77 VAL A C 1
ATOM 604 O O . VAL A 1 77 ? 5.881 -9.199 6.605 1.00 93.25 77 VAL A O 1
ATOM 607 N N . ASP A 1 78 ? 6.137 -7.202 7.606 1.00 93.06 78 ASP A N 1
ATOM 608 C CA . ASP A 1 78 ? 5.851 -7.693 8.960 1.00 93.06 78 ASP A CA 1
ATOM 609 C C . ASP A 1 78 ? 4.357 -7.994 9.168 1.00 93.06 78 ASP A C 1
ATOM 611 O O . ASP A 1 78 ? 3.986 -8.682 10.122 1.00 93.06 78 ASP A O 1
ATOM 615 N N . TRP A 1 79 ? 3.478 -7.499 8.288 1.00 93.50 79 TRP A N 1
ATOM 616 C CA . TRP A 1 79 ? 2.044 -7.732 8.402 1.00 93.50 79 TRP A CA 1
ATOM 617 C C . TRP A 1 79 ? 1.663 -9.138 7.929 1.00 93.50 79 TRP A C 1
ATOM 619 O O . TRP A 1 79 ? 1.582 -9.428 6.736 1.00 93.50 79 TRP A O 1
ATOM 629 N N . GLU A 1 80 ? 1.372 -10.024 8.884 1.00 89.38 80 GLU A N 1
ATOM 630 C CA . GLU A 1 80 ? 1.146 -11.454 8.631 1.00 89.38 80 GLU A CA 1
ATOM 631 C C . GLU A 1 80 ? -0.073 -11.778 7.749 1.00 89.38 80 GLU A C 1
ATOM 633 O O . GLU A 1 80 ? -0.111 -12.844 7.122 1.00 89.38 80 GLU A O 1
ATOM 638 N N . PHE A 1 81 ? -1.045 -10.860 7.704 1.00 89.50 81 PHE A N 1
ATOM 639 C CA . PHE A 1 81 ? -2.302 -10.975 6.959 1.00 89.50 81 PHE A CA 1
ATOM 640 C C . PHE A 1 81 ? -2.260 -10.255 5.601 1.00 89.50 81 PHE A C 1
ATOM 642 O O . PHE A 1 81 ? -3.305 -9.888 5.066 1.00 89.50 81 PHE A O 1
ATOM 649 N N . SER A 1 82 ? -1.066 -10.006 5.057 1.00 90.75 82 SER A N 1
ATOM 650 C CA . SER A 1 82 ? -0.870 -9.458 3.711 1.00 90.75 82 SER A CA 1
ATOM 651 C C . SER A 1 82 ? 0.022 -10.364 2.867 1.00 90.75 82 SER A C 1
ATOM 653 O O . SER A 1 82 ? 0.875 -11.090 3.381 1.00 90.75 82 SER A O 1
ATOM 655 N N . SER A 1 83 ? -0.156 -10.274 1.550 1.00 91.62 83 SER A N 1
ATOM 656 C CA . SER A 1 83 ? 0.721 -10.879 0.549 1.00 91.62 83 SER A CA 1
ATOM 657 C C . SER A 1 83 ? 2.120 -10.254 0.491 1.00 91.62 83 SER A C 1
ATOM 659 O O . SER A 1 83 ? 2.981 -10.814 -0.181 1.00 91.62 83 SER A O 1
ATOM 661 N N . ALA A 1 84 ? 2.386 -9.145 1.204 1.00 91.25 84 ALA A N 1
ATOM 662 C CA . ALA A 1 84 ? 3.691 -8.456 1.230 1.00 91.25 84 ALA A CA 1
ATOM 663 C C . ALA A 1 84 ? 4.861 -9.438 1.383 1.00 91.25 84 ALA A C 1
ATOM 665 O O . ALA A 1 84 ? 5.868 -9.391 0.679 1.00 91.25 84 ALA A O 1
ATOM 666 N N . ARG A 1 85 ? 4.688 -10.379 2.314 1.00 89.69 85 ARG A N 1
ATOM 667 C CA . ARG A 1 85 ? 5.700 -11.360 2.687 1.00 89.69 85 ARG A CA 1
ATOM 668 C C . ARG A 1 85 ? 5.915 -12.447 1.637 1.00 89.69 85 ARG A C 1
ATOM 670 O O . ARG A 1 85 ? 7.018 -12.988 1.564 1.00 89.69 85 ARG A O 1
ATOM 677 N N . ASP A 1 86 ? 4.893 -12.752 0.840 1.00 90.00 86 ASP A N 1
ATOM 678 C CA . ASP A 1 86 ? 5.006 -13.683 -0.284 1.00 90.00 86 ASP A CA 1
ATOM 679 C C . ASP A 1 86 ? 5.859 -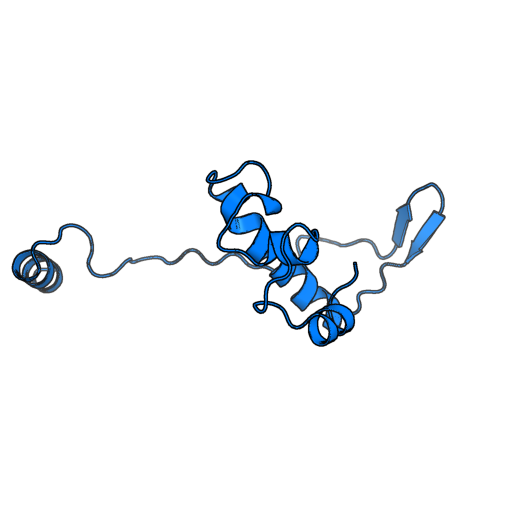13.059 -1.403 1.00 90.00 86 ASP A C 1
ATOM 681 O O . ASP A 1 86 ? 6.738 -13.726 -1.944 1.00 90.00 86 ASP A O 1
ATOM 685 N N . TYR A 1 87 ? 5.693 -11.757 -1.676 1.00 88.69 87 TYR A N 1
ATOM 686 C CA . TYR A 1 87 ? 6.535 -11.023 -2.633 1.00 88.69 87 TYR A CA 1
ATOM 687 C C . TYR A 1 87 ? 7.973 -10.816 -2.143 1.00 88.69 87 TYR A C 1
ATOM 689 O O . TYR A 1 87 ? 8.904 -10.879 -2.941 1.00 88.69 87 TYR A O 1
ATOM 697 N N . PHE A 1 88 ? 8.178 -10.642 -0.834 1.00 87.75 88 PHE A N 1
ATOM 698 C CA . PHE A 1 88 ? 9.517 -10.560 -0.239 1.00 87.75 88 PHE A CA 1
ATOM 699 C C . PHE A 1 88 ? 10.266 -11.912 -0.225 1.00 87.75 88 PHE A C 1
ATOM 701 O O . PHE A 1 88 ? 11.448 -11.970 0.102 1.00 87.75 88 PHE A O 1
ATOM 708 N N . GLY A 1 89 ? 9.597 -13.027 -0.544 1.00 81.38 89 GLY A N 1
ATOM 709 C CA . GLY A 1 89 ? 10.187 -14.371 -0.484 1.00 81.38 89 GLY A CA 1
ATOM 710 C C . GLY A 1 89 ? 10.299 -14.945 0.934 1.00 81.38 89 GLY A C 1
ATOM 711 O O . GLY A 1 89 ? 10.883 -16.008 1.135 1.00 81.38 89 GLY A O 1
ATOM 712 N N . GLY A 1 90 ? 9.709 -14.276 1.931 1.00 73.31 90 GLY A N 1
ATOM 713 C CA . GLY A 1 90 ? 9.705 -14.700 3.335 1.00 73.31 90 GLY A CA 1
ATOM 714 C C . GLY A 1 90 ? 8.632 -15.742 3.678 1.00 73.31 90 GLY A C 1
ATOM 715 O O . GLY A 1 90 ? 8.540 -16.172 4.834 1.00 73.31 90 GLY A O 1
ATOM 716 N N . ARG A 1 91 ? 7.786 -16.110 2.709 1.00 79.12 91 ARG A N 1
ATOM 717 C CA . ARG A 1 91 ? 6.763 -17.160 2.787 1.00 79.12 91 ARG A CA 1
ATOM 718 C C . ARG A 1 91 ? 6.513 -17.704 1.374 1.00 79.12 91 ARG A C 1
ATOM 720 O O . ARG A 1 91 ? 6.507 -16.952 0.409 1.00 79.12 91 ARG A O 1
ATOM 727 N N . LYS A 1 92 ? 6.297 -19.017 1.255 1.00 76.00 92 LYS A N 1
ATOM 728 C CA . LYS A 1 92 ? 5.831 -19.658 0.015 1.00 76.00 92 LYS A CA 1
ATOM 729 C C . LYS A 1 92 ? 4.317 -19.869 0.104 1.00 76.00 92 LYS A C 1
ATOM 731 O O . LYS A 1 92 ? 3.856 -20.990 0.307 1.00 76.00 92 LYS A O 1
ATOM 736 N N . GLY A 1 93 ? 3.568 -18.766 0.103 1.00 71.75 93 GLY A N 1
ATOM 737 C CA . GLY A 1 93 ? 2.112 -18.766 0.230 1.00 71.75 93 GLY A CA 1
ATOM 738 C C . GLY A 1 93 ? 1.394 -19.108 -1.077 1.00 71.75 93 GLY A C 1
ATOM 739 O O . GLY A 1 93 ? 1.987 -19.109 -2.152 1.00 71.75 93 GLY A O 1
ATOM 740 N N . THR A 1 94 ? 0.094 -19.391 -0.976 1.00 79.94 94 THR A N 1
ATOM 741 C CA . THR A 1 94 ? -0.820 -19.625 -2.113 1.00 79.94 94 THR A CA 1
ATOM 742 C C . THR A 1 94 ? -1.744 -18.434 -2.388 1.00 79.94 94 THR A C 1
ATOM 744 O O . THR A 1 94 ? -2.645 -18.533 -3.214 1.00 79.94 94 THR A O 1
ATOM 747 N N . LEU A 1 95 ? -1.554 -17.318 -1.675 1.00 80.06 95 LEU A N 1
ATOM 748 C CA . LEU A 1 95 ? -2.422 -16.138 -1.751 1.00 80.06 95 LEU A CA 1
ATOM 749 C C . LEU A 1 95 ? -2.244 -15.342 -3.049 1.00 80.06 95 LEU A C 1
ATOM 751 O O . LEU A 1 95 ? -3.142 -14.594 -3.429 1.00 80.06 95 LEU A O 1
ATOM 755 N N . VAL A 1 96 ? -1.092 -15.481 -3.707 1.00 86.88 96 VAL A N 1
ATOM 756 C CA . VAL A 1 96 ? -0.682 -14.649 -4.838 1.00 86.88 96 VAL A CA 1
ATOM 757 C C . VAL A 1 96 ? -0.552 -15.479 -6.108 1.00 86.88 96 VAL A C 1
ATOM 759 O O . VAL A 1 96 ? 0.166 -16.477 -6.140 1.00 86.88 96 VAL A O 1
ATOM 762 N N . ASP A 1 97 ? -1.177 -14.996 -7.178 1.00 89.88 97 ASP A N 1
ATOM 763 C CA . ASP A 1 97 ? -0.850 -15.392 -8.545 1.00 89.88 97 ASP A CA 1
ATOM 764 C C . ASP A 1 97 ? 0.290 -14.504 -9.067 1.00 89.88 97 ASP A C 1
ATOM 766 O O . ASP A 1 97 ? 0.093 -13.346 -9.451 1.00 89.88 97 ASP A O 1
ATOM 770 N N . PHE A 1 98 ? 1.508 -15.045 -9.043 1.00 88.06 98 PHE A N 1
ATOM 771 C CA . PHE A 1 98 ? 2.706 -14.319 -9.461 1.00 88.06 98 PHE A CA 1
ATOM 772 C C . PHE A 1 98 ? 2.755 -14.056 -10.969 1.00 88.06 98 PHE A C 1
ATOM 774 O O . PHE A 1 98 ? 3.391 -13.087 -11.387 1.00 88.06 98 PHE A O 1
ATOM 781 N N . ASP A 1 99 ? 2.106 -14.886 -11.785 1.00 90.38 99 ASP A N 1
ATOM 782 C CA . ASP A 1 99 ? 2.099 -14.710 -13.237 1.00 90.38 99 ASP A CA 1
ATOM 783 C C . ASP A 1 99 ? 1.195 -13.536 -13.614 1.00 90.38 99 ASP A C 1
ATOM 785 O O . ASP A 1 99 ? 1.579 -12.678 -14.415 1.00 90.38 99 ASP A O 1
ATOM 789 N N . MET A 1 100 ? 0.040 -13.425 -12.950 1.00 89.19 100 MET A N 1
ATOM 790 C CA . MET A 1 100 ? -0.823 -12.252 -13.066 1.00 89.19 100 MET A CA 1
ATOM 791 C C . MET A 1 100 ? -0.127 -10.986 -12.550 1.00 89.19 100 MET A C 1
ATOM 793 O O . MET A 1 100 ? -0.185 -9.942 -13.201 1.00 89.19 100 MET A O 1
ATOM 797 N N . ALA A 1 101 ? 0.568 -11.075 -11.412 1.00 89.69 101 ALA A N 1
ATOM 798 C CA . ALA A 1 101 ? 1.273 -9.941 -10.820 1.00 89.69 101 ALA A CA 1
ATOM 799 C C . ALA A 1 101 ? 2.339 -9.367 -11.772 1.00 89.69 101 ALA A C 1
ATOM 801 O O . ALA A 1 101 ? 2.332 -8.171 -12.044 1.00 89.69 101 ALA A O 1
ATOM 802 N N . LYS A 1 102 ? 3.183 -10.214 -12.376 1.00 89.25 102 LYS A N 1
ATOM 803 C CA . LYS A 1 102 ? 4.226 -9.798 -13.342 1.00 89.25 102 LYS A CA 1
ATOM 804 C C . LYS A 1 102 ? 3.693 -9.121 -14.599 1.00 89.25 102 LYS A C 1
ATOM 806 O O . LYS A 1 102 ? 4.426 -8.389 -15.259 1.00 89.25 102 LYS A O 1
ATOM 811 N N . LYS A 1 103 ? 2.440 -9.380 -14.971 1.00 90.94 103 LYS A N 1
ATOM 812 C CA . LYS A 1 103 ? 1.829 -8.756 -16.148 1.00 90.94 103 LYS A CA 1
ATOM 813 C C . LYS A 1 103 ? 1.537 -7.271 -15.920 1.00 90.94 103 LYS A C 1
ATOM 815 O O . LY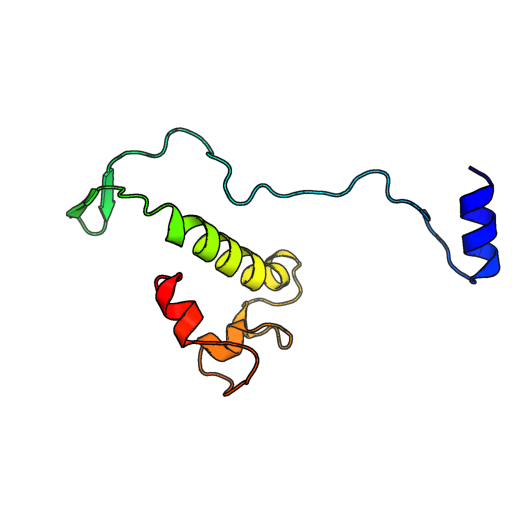S A 1 103 ? 1.685 -6.473 -16.846 1.00 90.94 103 LYS A O 1
ATOM 820 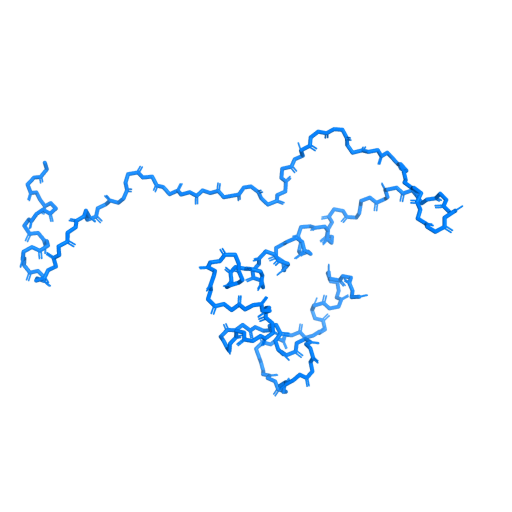N N . TYR A 1 104 ? 1.107 -6.916 -14.711 1.00 88.25 104 TYR A N 1
ATOM 821 C CA . TYR A 1 104 ? 0.576 -5.587 -14.396 1.00 88.25 104 TYR A CA 1
ATOM 822 C C . TYR A 1 104 ? 1.464 -4.759 -13.471 1.00 88.25 104 TYR A C 1
ATOM 824 O O . TYR A 1 104 ? 1.330 -3.538 -13.469 1.00 88.25 104 TYR A O 1
ATOM 832 N N . LEU A 1 105 ? 2.340 -5.408 -12.706 1.00 88.19 105 LEU A N 1
ATOM 833 C CA . LEU A 1 105 ? 3.254 -4.764 -11.774 1.00 88.19 105 LEU A CA 1
ATOM 834 C C . LEU A 1 105 ? 4.657 -4.704 -12.359 1.00 88.19 105 LEU A C 1
ATOM 836 O O . LEU A 1 105 ? 5.112 -5.638 -13.025 1.00 88.19 105 LEU A O 1
ATOM 840 N N . ASP A 1 106 ? 5.336 -3.606 -12.062 1.00 81.81 106 ASP A N 1
ATOM 841 C CA . ASP A 1 106 ? 6.751 -3.433 -12.346 1.00 81.81 106 ASP A CA 1
ATOM 842 C C . ASP A 1 106 ? 7.509 -3.658 -11.021 1.00 81.81 106 ASP A C 1
ATOM 844 O O . ASP A 1 106 ? 7.277 -2.949 -10.041 1.00 81.81 106 ASP A O 1
ATOM 848 N N . PHE A 1 107 ? 8.339 -4.708 -10.977 1.00 67.81 107 PHE A N 1
ATOM 849 C CA . PHE A 1 107 ? 9.143 -5.112 -9.812 1.00 67.81 107 PHE A CA 1
ATOM 850 C C . PHE A 1 107 ? 10.552 -4.516 -9.850 1.00 67.81 107 PHE A C 1
ATOM 852 O O . PHE A 1 107 ? 11.100 -4.381 -10.970 1.00 67.81 107 PHE A O 1
#